Protein AF-A0A3M1Z9T8-F1 (afdb_monomer_lite)

Sequence (181 aa):
MLRQITRLTVLLLVTAAVAIGGVTAQSNLLNDPGFEGDYTGRGRPDFNIPSAWGGWYTETPRTESWMNVPPLAFPHTAGFKREGGKSLHIARGSGTFTASVFQIVPNIQPGTVLRASVWVYIENNPSSGSQVRLGLGNNVGGDPFAPGIVWSNWATNANAWNNLTVDLTADGGEVTFFVYA

pLDDT: mean 88.92, std 16.82, range [37.78, 98.88]

Structure (mmCIF, N/CA/C/O backbone):
data_AF-A0A3M1Z9T8-F1
#
_entry.id   AF-A0A3M1Z9T8-F1
#
loop_
_atom_site.group_PDB
_atom_site.id
_atom_site.type_symbol
_atom_site.label_atom_id
_atom_site.label_alt_id
_atom_site.label_comp_id
_atom_site.label_asym_id
_atom_site.label_entity_id
_atom_site.label_seq_id
_atom_site.pdbx_PDB_ins_code
_atom_site.Cartn_x
_atom_site.Cartn_y
_atom_site.Cartn_z
_atom_site.occupancy
_atom_site.B_iso_or_equiv
_atom_site.auth_seq_id
_atom_site.auth_comp_id
_atom_site.auth_asym_id
_atom_site.auth_atom_id
_atom_site.pdbx_PDB_model_num
ATOM 1 N N . MET A 1 1 ? -17.005 -15.895 82.394 1.00 37.78 1 MET A N 1
ATOM 2 C CA . MET A 1 1 ? -18.315 -15.678 81.734 1.00 37.78 1 MET A CA 1
ATOM 3 C C . MET A 1 1 ? -18.230 -14.336 81.000 1.00 37.78 1 MET A C 1
ATOM 5 O O . MET A 1 1 ? -17.906 -13.370 81.666 1.00 37.78 1 MET A O 1
ATOM 9 N N . LEU A 1 2 ? -18.096 -14.302 79.660 1.00 39.97 2 LEU A N 1
ATOM 10 C CA . LEU A 1 2 ? -19.182 -14.180 78.646 1.00 39.97 2 LEU A CA 1
ATOM 11 C C . LEU A 1 2 ? -19.899 -12.800 78.750 1.00 39.97 2 LEU A C 1
ATOM 13 O O . LEU A 1 2 ? -20.332 -12.490 79.846 1.00 39.97 2 LEU A O 1
ATOM 17 N N . ARG A 1 3 ? -20.148 -11.942 77.739 1.00 44.53 3 ARG A N 1
ATOM 18 C CA . ARG A 1 3 ? -20.054 -11.933 76.256 1.00 44.53 3 ARG A CA 1
ATOM 19 C C . ARG A 1 3 ? -20.475 -10.515 75.746 1.00 44.53 3 ARG A C 1
ATOM 21 O O . ARG A 1 3 ? -21.320 -9.927 76.400 1.00 44.53 3 ARG A O 1
ATOM 28 N N . GLN A 1 4 ? -19.938 -10.071 74.588 1.00 46.88 4 GLN A N 1
ATOM 29 C CA . GLN A 1 4 ? -20.513 -9.280 73.447 1.00 46.88 4 GLN A CA 1
ATOM 30 C C . GLN A 1 4 ? -21.498 -8.089 73.705 1.00 46.88 4 GLN A C 1
ATOM 32 O O . GLN A 1 4 ? -22.360 -8.171 74.560 1.00 46.88 4 GLN A O 1
ATOM 37 N N . ILE A 1 5 ? -21.512 -6.958 72.971 1.00 51.19 5 ILE A N 1
ATOM 38 C CA . ILE A 1 5 ? -22.036 -6.715 71.594 1.00 51.19 5 ILE A CA 1
ATOM 39 C C . ILE A 1 5 ? -21.844 -5.182 71.323 1.00 51.19 5 ILE A C 1
ATOM 41 O O . ILE A 1 5 ? -22.267 -4.402 72.160 1.00 51.19 5 ILE A O 1
ATOM 45 N N . THR A 1 6 ? -21.082 -4.667 70.341 1.00 49.56 6 THR A N 1
ATOM 46 C CA . THR A 1 6 ? -21.320 -4.443 68.883 1.00 49.56 6 THR A CA 1
ATOM 47 C C . THR A 1 6 ? -21.718 -2.989 68.484 1.00 49.56 6 THR A C 1
ATOM 49 O O . THR A 1 6 ? -22.651 -2.431 69.040 1.00 49.56 6 THR A O 1
ATOM 52 N N . ARG A 1 7 ? -21.096 -2.497 67.388 1.00 48.19 7 ARG A N 1
ATOM 53 C CA . ARG A 1 7 ? -21.533 -1.478 66.383 1.00 48.19 7 ARG A CA 1
ATOM 54 C C . ARG A 1 7 ? -21.420 0.021 66.719 1.00 48.19 7 ARG A C 1
ATOM 56 O O . ARG A 1 7 ? -22.246 0.551 67.440 1.00 48.19 7 ARG A O 1
ATOM 63 N N . LEU A 1 8 ? -20.546 0.729 65.991 1.00 46.44 8 LEU A N 1
ATOM 64 C CA . LEU A 1 8 ? -20.980 1.666 64.937 1.00 46.44 8 LEU A CA 1
ATOM 65 C C . LEU A 1 8 ? -19.785 2.030 64.029 1.00 46.44 8 LEU A C 1
ATOM 67 O O . LEU A 1 8 ? -18.958 2.877 64.342 1.00 46.44 8 LEU A O 1
ATOM 71 N N . THR A 1 9 ? -19.701 1.336 62.896 1.00 50.91 9 THR A N 1
ATOM 72 C CA . THR A 1 9 ? -18.756 1.571 61.798 1.00 50.91 9 THR A CA 1
ATOM 73 C C . THR A 1 9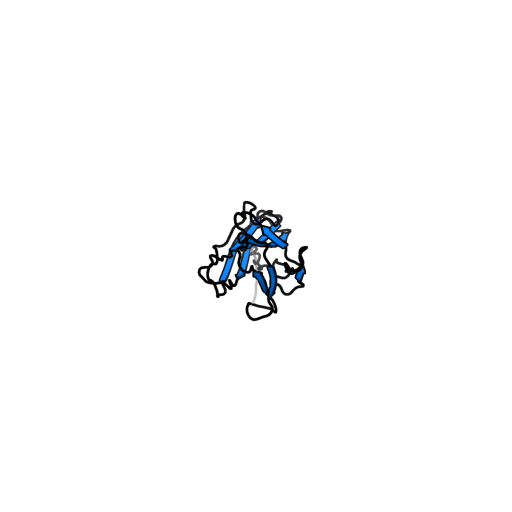 ? -19.585 1.906 60.566 1.00 50.91 9 THR A C 1
ATOM 75 O O . THR A 1 9 ? -20.001 0.996 59.864 1.00 50.91 9 THR A O 1
ATOM 78 N N . VAL A 1 10 ? -19.902 3.181 60.343 1.00 47.31 10 VAL A N 1
ATOM 79 C CA . VAL A 1 10 ? -20.540 3.730 59.126 1.00 47.31 10 VAL A CA 1
ATOM 80 C C . VAL A 1 10 ? -20.216 5.235 59.217 1.00 47.31 10 VAL A C 1
ATOM 82 O O . VAL A 1 10 ? -20.514 5.823 60.245 1.00 47.31 10 VAL A O 1
ATOM 85 N N . LEU A 1 11 ? -19.529 5.955 58.328 1.00 44.06 11 LEU A N 1
ATOM 86 C CA . LEU A 1 11 ? -19.676 6.066 56.883 1.00 44.06 11 LEU A CA 1
ATOM 87 C C . LEU A 1 11 ? -18.673 7.151 56.410 1.00 44.06 11 LEU A C 1
ATOM 89 O O . LEU A 1 11 ? -18.958 8.320 56.629 1.00 44.06 11 LEU A O 1
ATOM 93 N N . LEU A 1 12 ? -17.521 6.820 55.809 1.00 42.50 12 LEU A N 1
ATOM 94 C CA . LEU A 1 12 ? -16.854 7.694 54.812 1.00 42.50 12 LEU A CA 1
ATOM 95 C C . LEU A 1 12 ? -15.667 7.009 54.108 1.00 42.50 12 LEU A C 1
ATOM 97 O O . LEU A 1 12 ? -14.612 7.595 53.899 1.00 42.50 12 LEU A O 1
ATOM 101 N N . LEU A 1 13 ? -15.833 5.750 53.710 1.00 42.66 13 LEU A N 1
ATOM 102 C CA . LEU A 1 13 ? -15.011 5.176 52.647 1.00 42.66 13 LEU A CA 1
ATOM 103 C C . LEU A 1 13 ? -15.781 5.388 51.347 1.00 42.66 13 LEU A C 1
ATOM 105 O O . LEU A 1 13 ? -16.493 4.511 50.866 1.00 42.66 13 LEU A O 1
ATOM 109 N N . VAL A 1 14 ? -15.679 6.604 50.808 1.00 50.41 14 VAL A N 1
ATOM 110 C CA . VAL A 1 14 ? -15.942 6.850 49.388 1.00 50.41 14 VAL A CA 1
ATOM 111 C C . VAL A 1 14 ? -14.803 6.162 48.645 1.00 50.41 14 VAL A C 1
ATOM 113 O O . VAL A 1 14 ? -13.781 6.755 48.314 1.00 50.41 14 VAL A O 1
ATOM 116 N N . THR A 1 15 ? -14.945 4.853 48.470 1.00 54.56 15 THR A N 1
ATOM 117 C CA . THR A 1 15 ? -14.173 4.066 47.519 1.00 54.56 15 THR A CA 1
ATOM 118 C C . THR A 1 15 ? -14.495 4.631 46.143 1.00 54.56 15 THR A C 1
ATOM 120 O O . THR A 1 15 ? -15.502 4.280 45.531 1.00 54.56 15 THR A O 1
ATOM 123 N N . ALA A 1 16 ? -13.653 5.549 45.673 1.00 51.56 16 ALA A N 1
ATOM 124 C CA . ALA A 1 16 ? -13.527 5.858 44.264 1.00 51.56 16 ALA A CA 1
ATOM 125 C C . ALA A 1 16 ? -13.025 4.582 43.579 1.00 51.56 16 ALA A C 1
ATOM 127 O O . ALA A 1 16 ? -11.826 4.363 43.421 1.00 51.56 16 ALA A O 1
ATOM 128 N N . ALA A 1 17 ? -13.959 3.696 43.241 1.00 52.56 17 ALA A N 1
ATOM 129 C CA . ALA A 1 17 ? -13.729 2.631 42.289 1.00 52.56 17 ALA A CA 1
ATOM 130 C C . ALA A 1 17 ? -13.517 3.304 40.931 1.00 52.56 17 ALA A C 1
ATOM 132 O O . ALA A 1 17 ? -14.442 3.468 40.139 1.00 52.56 17 ALA A O 1
ATOM 133 N N . VAL A 1 18 ? -12.286 3.758 40.692 1.00 53.06 18 VAL A N 1
ATOM 134 C CA . VAL A 1 18 ? -11.795 3.997 39.343 1.00 53.06 18 VAL A CA 1
ATOM 135 C C . VAL A 1 18 ? -11.902 2.644 38.661 1.00 53.06 18 VAL A C 1
ATOM 137 O O . VAL A 1 18 ? -11.134 1.727 38.947 1.00 53.06 18 VAL A O 1
ATOM 140 N N . ALA A 1 19 ? -12.926 2.490 37.827 1.00 52.88 19 ALA A N 1
ATOM 141 C CA . ALA A 1 19 ? -13.009 1.392 36.893 1.00 52.88 19 ALA A CA 1
ATOM 142 C C . ALA A 1 19 ? -11.807 1.538 35.957 1.00 52.88 19 ALA A C 1
ATOM 144 O O . ALA A 1 19 ? -11.844 2.287 34.984 1.00 52.88 19 ALA A O 1
ATOM 145 N N . ILE A 1 20 ? -10.709 0.863 36.294 1.00 52.97 20 ILE A N 1
ATOM 146 C CA . ILE A 1 20 ? -9.618 0.615 35.365 1.00 52.97 20 ILE A CA 1
ATOM 147 C C . ILE A 1 20 ? -10.208 -0.373 34.362 1.00 52.97 20 ILE A C 1
ATOM 149 O O . ILE A 1 20 ? -10.122 -1.586 34.539 1.00 52.97 20 ILE A O 1
ATOM 153 N N . GLY A 1 21 ? -10.926 0.150 33.366 1.00 48.19 21 GLY A N 1
ATOM 154 C CA . GLY A 1 21 ? -11.327 -0.630 32.210 1.00 48.19 21 GLY A CA 1
ATOM 155 C C . GLY A 1 21 ? -10.052 -1.218 31.629 1.00 48.19 21 GLY A C 1
ATOM 156 O O . GLY A 1 21 ? -9.167 -0.472 31.210 1.00 48.19 21 GLY A O 1
ATOM 157 N N . GLY A 1 22 ? -9.910 -2.541 31.699 1.00 45.19 22 GLY A N 1
ATOM 158 C CA . GLY A 1 22 ? -8.778 -3.220 31.094 1.00 45.19 22 GLY A CA 1
ATOM 159 C C . GLY A 1 22 ? -8.722 -2.827 29.625 1.00 45.19 22 GLY A C 1
ATOM 160 O O . GLY A 1 22 ? -9.685 -3.042 28.893 1.00 45.19 22 GLY A O 1
ATOM 161 N N . VAL A 1 23 ? -7.615 -2.218 29.202 1.00 49.84 23 VAL A N 1
ATOM 162 C CA . VAL A 1 23 ? -7.343 -1.988 27.785 1.00 49.84 23 VAL A CA 1
ATOM 163 C C . VAL A 1 23 ? -7.061 -3.359 27.183 1.00 49.84 23 VAL A C 1
ATOM 165 O O . VAL A 1 23 ? -5.932 -3.844 27.200 1.00 49.84 23 VAL A O 1
ATOM 168 N N . THR A 1 24 ? -8.098 -4.044 26.711 1.00 51.91 24 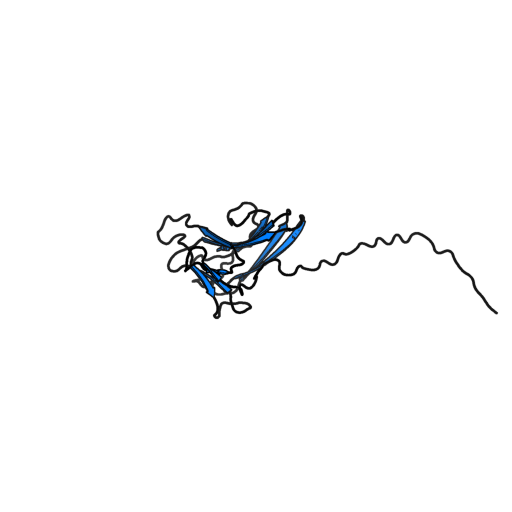THR A N 1
ATOM 169 C CA . THR A 1 24 ? -7.915 -5.195 25.832 1.00 51.91 24 THR A CA 1
ATOM 170 C C . THR A 1 24 ? -7.423 -4.663 24.497 1.00 51.91 24 THR A C 1
ATOM 172 O O . THR A 1 24 ? -8.162 -3.965 23.803 1.00 51.91 24 THR A O 1
ATOM 175 N N . ALA A 1 25 ? -6.173 -4.973 24.148 1.00 53.19 25 ALA A N 1
ATOM 176 C CA . ALA A 1 25 ? -5.688 -4.796 22.787 1.00 53.19 25 ALA A CA 1
ATOM 177 C C . ALA A 1 25 ? -6.669 -5.491 21.829 1.00 53.19 25 ALA A C 1
ATOM 179 O O . ALA A 1 25 ? -7.039 -6.646 22.049 1.00 53.19 25 ALA A O 1
ATOM 180 N N . GLN A 1 26 ? -7.140 -4.773 20.812 1.00 60.25 26 GLN A N 1
ATOM 181 C CA . GLN A 1 26 ? -8.017 -5.341 19.793 1.00 60.25 26 GLN A CA 1
ATOM 182 C C . GLN A 1 26 ? -7.350 -6.535 19.096 1.00 60.25 26 GLN A C 1
ATOM 184 O O . GLN A 1 26 ? -6.134 -6.549 18.884 1.00 60.25 26 GLN A O 1
ATOM 189 N N . SER A 1 27 ? -8.169 -7.512 18.686 1.00 77.88 27 SER A N 1
ATOM 190 C CA . SER A 1 27 ? -7.798 -8.399 17.582 1.00 77.88 27 SER A CA 1
ATOM 191 C C . SER A 1 27 ? -7.524 -7.539 16.352 1.00 77.88 27 SER A C 1
ATOM 193 O O . SER A 1 27 ? -8.199 -6.530 16.163 1.00 77.88 27 SER A O 1
ATOM 195 N N . ASN A 1 28 ? -6.550 -7.929 15.530 1.00 90.12 28 ASN A N 1
ATOM 196 C CA . ASN A 1 28 ? -6.209 -7.224 14.296 1.00 90.12 28 ASN A CA 1
ATOM 197 C C . ASN A 1 28 ? -7.474 -6.758 13.544 1.00 90.12 28 ASN A C 1
ATOM 199 O O . ASN A 1 28 ? -8.372 -7.560 13.293 1.00 90.12 28 ASN A O 1
ATOM 203 N N . LEU A 1 29 ? -7.550 -5.457 13.256 1.00 95.69 29 LEU A N 1
ATOM 204 C CA . LEU A 1 29 ? -8.708 -4.824 12.622 1.00 95.69 29 LEU A CA 1
ATOM 205 C C . LEU A 1 29 ? -8.790 -5.079 11.114 1.00 95.69 29 LEU A C 1
ATOM 207 O O . LEU A 1 29 ? -9.823 -4.82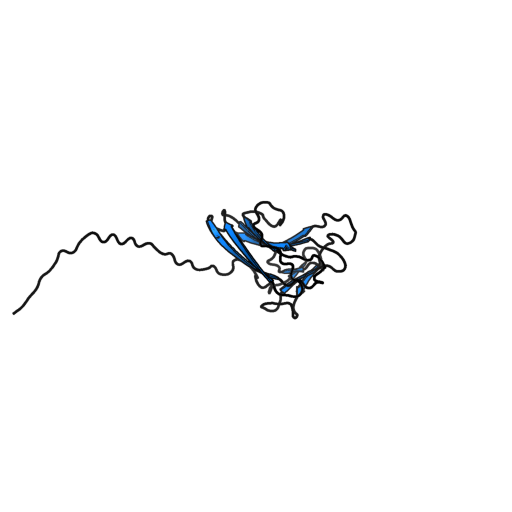7 10.497 1.00 95.69 29 LEU A O 1
ATOM 211 N N . LEU A 1 30 ? -7.686 -5.522 10.517 1.00 97.06 30 LEU A N 1
ATOM 212 C CA . LEU A 1 30 ? -7.582 -5.777 9.092 1.00 97.06 30 LEU A CA 1
ATOM 213 C C . LEU A 1 30 ? -8.227 -7.120 8.745 1.00 97.06 30 LEU A C 1
ATOM 215 O O . LEU A 1 30 ? -8.046 -8.116 9.447 1.00 97.06 30 LEU A O 1
ATOM 219 N N . ASN A 1 31 ? -8.909 -7.168 7.606 1.00 97.06 31 ASN A N 1
ATOM 220 C CA . ASN A 1 31 ? -9.343 -8.417 7.000 1.00 97.06 31 ASN A CA 1
ATOM 221 C C . ASN A 1 31 ? -8.188 -9.010 6.190 1.00 97.06 31 ASN A C 1
ATOM 223 O O . ASN A 1 31 ? -7.542 -8.304 5.421 1.00 97.06 31 ASN A O 1
ATOM 227 N N . ASP A 1 32 ? -7.925 -10.306 6.347 1.00 96.38 32 ASP A N 1
ATOM 228 C CA . ASP A 1 32 ? -6.793 -10.979 5.692 1.00 96.38 32 ASP A CA 1
ATOM 229 C C . ASP A 1 32 ? -5.434 -10.253 5.892 1.00 96.38 32 ASP A C 1
ATOM 231 O O . ASP A 1 32 ? -4.789 -9.846 4.920 1.00 96.38 32 ASP A O 1
ATOM 235 N N . PRO A 1 33 ? -4.990 -10.037 7.150 1.00 95.44 33 PRO A N 1
ATOM 236 C CA . PRO A 1 33 ? -3.770 -9.278 7.441 1.00 95.44 33 PRO A CA 1
ATOM 237 C C . PRO A 1 33 ? -2.482 -9.961 6.964 1.00 95.44 33 PRO A C 1
ATOM 239 O O . PRO A 1 33 ? -1.480 -9.281 6.769 1.00 95.44 33 PRO A O 1
ATOM 242 N N . GLY A 1 34 ? -2.513 -11.287 6.797 1.00 94.56 34 GLY A N 1
ATOM 243 C CA . GLY A 1 34 ? -1.385 -12.097 6.332 1.00 94.56 34 GLY A CA 1
ATOM 244 C C . GLY A 1 34 ? -1.376 -12.351 4.823 1.00 94.56 34 GLY A C 1
ATOM 245 O O . GLY A 1 34 ? -0.480 -13.031 4.341 1.00 94.56 34 GLY A O 1
ATOM 246 N N . PHE A 1 35 ? -2.347 -11.813 4.072 1.00 96.88 35 PHE A N 1
ATOM 247 C CA . PHE A 1 35 ? -2.488 -12.024 2.624 1.00 96.88 35 PHE A CA 1
ATOM 248 C C . PHE A 1 35 ? -2.717 -13.493 2.215 1.00 96.88 35 PHE A C 1
ATOM 250 O O . PHE A 1 35 ? -2.300 -13.939 1.145 1.00 96.88 35 PHE A O 1
ATOM 257 N N . GLU A 1 36 ? -3.389 -14.265 3.062 1.00 96.75 36 GLU A N 1
ATOM 258 C CA . GLU A 1 36 ? -3.637 -15.693 2.865 1.00 96.75 36 GLU A CA 1
ATOM 259 C C . GLU A 1 36 ? -4.846 -15.970 1.966 1.00 96.75 36 GLU A C 1
ATOM 261 O O . GLU A 1 36 ? -4.968 -17.072 1.418 1.00 96.75 36 GLU A O 1
ATOM 266 N N . GLY A 1 37 ? -5.718 -14.981 1.774 1.00 95.25 37 GLY A N 1
ATOM 267 C CA . GLY A 1 37 ? -6.950 -15.097 1.006 1.00 95.25 37 GLY A CA 1
ATOM 268 C C . GLY A 1 37 ? -6.761 -15.280 -0.503 1.00 95.25 37 GLY A C 1
ATOM 269 O O . GLY A 1 37 ? -5.662 -15.489 -1.037 1.00 95.25 37 GLY A O 1
ATOM 270 N N . ASP A 1 38 ? -7.888 -15.214 -1.208 1.00 95.81 38 ASP A N 1
ATOM 271 C CA . ASP A 1 38 ? -7.929 -15.292 -2.665 1.00 95.81 38 ASP A CA 1
ATOM 272 C C . ASP A 1 38 ? -7.465 -13.986 -3.299 1.00 95.81 38 ASP A C 1
ATOM 274 O O . ASP A 1 38 ? -7.833 -12.893 -2.859 1.00 95.81 38 ASP A O 1
ATOM 278 N N . TYR A 1 39 ? -6.704 -14.101 -4.383 1.00 95.94 39 TYR A N 1
ATOM 279 C CA . TYR A 1 39 ? -6.226 -12.962 -5.154 1.00 95.94 39 TYR A CA 1
ATOM 280 C C . TYR A 1 39 ? -7.129 -12.753 -6.361 1.00 95.94 39 TYR A C 1
ATOM 282 O O . TYR A 1 39 ? -7.405 -13.689 -7.110 1.00 95.94 39 TYR A O 1
ATOM 290 N N . THR A 1 40 ? -7.570 -11.516 -6.560 1.00 94.12 40 THR A N 1
ATOM 291 C CA . THR A 1 40 ? -8.453 -11.146 -7.667 1.00 94.12 40 THR A CA 1
ATOM 292 C C . THR A 1 40 ? -7.823 -10.056 -8.519 1.00 94.12 40 THR A C 1
ATOM 294 O O . THR A 1 40 ? -7.219 -9.107 -8.011 1.00 94.12 40 THR A O 1
ATOM 297 N N . GLY A 1 41 ? -7.965 -10.196 -9.837 1.00 90.25 41 GLY A N 1
ATOM 298 C CA . GLY A 1 41 ? -7.506 -9.192 -10.790 1.00 90.25 41 GLY A CA 1
ATOM 299 C C . GLY A 1 41 ? -8.335 -7.918 -10.677 1.00 90.25 41 GLY A C 1
ATOM 300 O O . GLY A 1 41 ? -9.565 -7.964 -10.606 1.00 90.25 41 GLY A O 1
ATOM 301 N N . ARG A 1 42 ? -7.680 -6.756 -10.679 1.00 86.62 42 ARG A N 1
ATOM 302 C CA . ARG A 1 42 ? -8.356 -5.448 -10.601 1.00 86.62 42 ARG A CA 1
ATOM 303 C C . ARG A 1 42 ? -8.520 -4.836 -11.991 1.00 86.62 42 ARG A C 1
ATOM 305 O O . ARG A 1 42 ? -7.925 -3.816 -12.314 1.00 86.62 42 ARG A O 1
ATOM 312 N N . GLY A 1 43 ? -9.267 -5.533 -12.848 1.00 84.38 43 GLY A N 1
ATOM 313 C CA . GLY A 1 43 ? -9.442 -5.167 -14.263 1.00 84.38 43 GLY A CA 1
ATOM 314 C C . GLY A 1 43 ? -8.237 -5.493 -15.153 1.00 84.38 43 GLY A C 1
ATOM 315 O O . GLY A 1 43 ? -8.269 -5.234 -16.353 1.00 84.38 43 GLY A O 1
ATOM 316 N N . ARG A 1 44 ? -7.188 -6.094 -14.578 1.00 89.00 44 ARG A N 1
ATOM 317 C CA . ARG A 1 44 ? -5.969 -6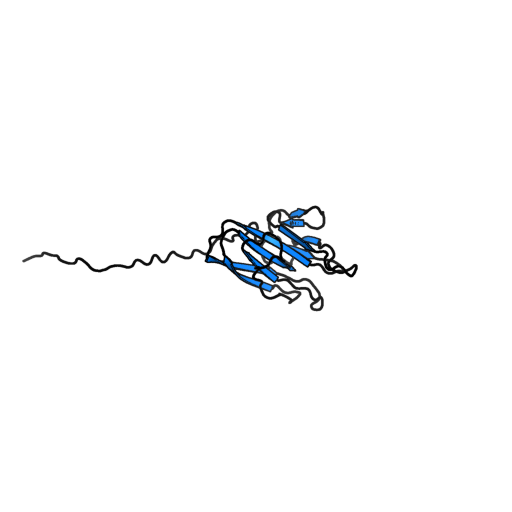.528 -15.261 1.00 89.00 44 ARG A CA 1
ATOM 318 C C . ARG A 1 44 ? -5.539 -7.916 -14.773 1.00 89.00 44 ARG A C 1
ATOM 320 O O . ARG A 1 44 ? -5.600 -8.158 -13.567 1.00 89.00 44 ARG A O 1
ATOM 327 N N . PRO A 1 45 ? -5.083 -8.812 -15.670 1.00 86.94 45 PRO A N 1
ATOM 328 C CA . PRO A 1 45 ? -4.661 -10.166 -15.299 1.00 86.94 45 PRO A CA 1
ATOM 329 C C . PRO A 1 45 ? -3.307 -10.205 -14.579 1.00 86.94 45 PRO A C 1
ATOM 331 O O . PRO A 1 45 ? -2.968 -11.210 -13.965 1.00 86.94 45 PRO A O 1
ATOM 334 N N . ASP A 1 46 ? -2.528 -9.127 -14.658 1.00 92.00 46 ASP A N 1
ATOM 335 C CA . ASP A 1 46 ? -1.171 -9.001 -14.127 1.00 92.00 46 ASP A CA 1
ATOM 336 C C . ASP A 1 46 ? -1.089 -8.100 -12.879 1.00 92.00 46 ASP A C 1
ATOM 338 O O . ASP A 1 46 ? -0.005 -7.834 -12.362 1.00 92.00 46 ASP A O 1
ATOM 342 N N . PHE A 1 47 ? -2.242 -7.659 -12.367 1.00 95.38 47 PHE A N 1
ATOM 343 C CA . PHE A 1 47 ? -2.369 -6.889 -11.133 1.00 95.38 47 PHE A CA 1
ATOM 344 C C . PHE A 1 47 ? -3.420 -7.543 -10.229 1.00 95.38 47 PHE A C 1
ATOM 346 O O . PHE A 1 47 ? -4.572 -7.106 -10.132 1.00 95.38 47 PHE A O 1
ATOM 353 N N . ASN A 1 48 ? -3.007 -8.649 -9.612 1.00 96.31 48 ASN A N 1
ATOM 354 C CA . ASN A 1 48 ? -3.811 -9.424 -8.683 1.00 96.31 48 ASN A CA 1
ATOM 355 C C . ASN A 1 48 ? -3.382 -9.091 -7.256 1.00 96.31 48 ASN A C 1
ATOM 357 O O . ASN A 1 48 ? -2.225 -9.280 -6.883 1.00 96.31 48 ASN A O 1
ATOM 361 N N . ILE A 1 49 ? -4.329 -8.637 -6.448 1.00 96.50 49 ILE A N 1
ATOM 362 C CA . ILE A 1 49 ? -4.128 -8.363 -5.022 1.00 96.50 49 ILE A CA 1
ATOM 363 C C . ILE A 1 49 ? -5.142 -9.178 -4.211 1.00 96.50 49 ILE A C 1
ATOM 365 O O . ILE A 1 49 ? -6.154 -9.610 -4.778 1.00 96.50 49 ILE A O 1
ATOM 369 N N . PRO A 1 50 ? -4.907 -9.407 -2.908 1.00 96.75 50 PRO A N 1
ATOM 370 C CA . PRO A 1 50 ? -5.870 -10.088 -2.056 1.00 96.75 50 PRO A CA 1
ATOM 371 C C . PRO A 1 50 ? -7.243 -9.417 -2.120 1.00 96.75 50 PRO A C 1
ATOM 373 O O . PRO A 1 50 ? -7.361 -8.190 -2.132 1.00 96.75 50 PRO A O 1
ATOM 376 N N . SER A 1 51 ? -8.300 -10.221 -2.150 1.00 96.25 51 SER A N 1
ATOM 377 C CA . SER A 1 51 ? -9.656 -9.740 -2.432 1.00 96.25 51 SER A CA 1
ATOM 378 C C . SER A 1 51 ? -10.175 -8.757 -1.386 1.00 96.25 51 SER A C 1
ATOM 380 O O . SER A 1 51 ? -10.920 -7.846 -1.744 1.00 96.25 51 SER A O 1
ATOM 382 N N . ALA A 1 52 ? -9.726 -8.903 -0.135 1.00 96.75 52 ALA A N 1
ATOM 383 C CA . ALA A 1 52 ? -10.046 -8.016 0.983 1.00 96.75 52 ALA A CA 1
ATOM 384 C C . ALA A 1 52 ? -9.328 -6.651 0.932 1.00 96.75 52 ALA A C 1
ATOM 386 O O . ALA A 1 52 ? -9.643 -5.769 1.725 1.00 96.75 52 ALA A O 1
ATOM 387 N N . TRP A 1 53 ? -8.374 -6.467 0.015 1.00 97.81 53 TRP A N 1
ATOM 388 C CA . TRP A 1 53 ? -7.531 -5.278 -0.066 1.00 97.81 53 TRP A CA 1
ATOM 389 C C . TRP A 1 53 ? -7.856 -4.423 -1.293 1.00 97.81 53 TRP A C 1
ATOM 391 O O . TRP A 1 53 ? -8.082 -4.931 -2.397 1.00 97.81 53 TRP A O 1
ATOM 401 N N . GLY A 1 54 ? -7.834 -3.106 -1.102 1.00 97.19 54 GLY A N 1
ATOM 402 C CA . GLY A 1 54 ? -7.857 -2.117 -2.172 1.00 97.19 54 GLY A CA 1
ATOM 403 C C . GLY A 1 54 ? -6.477 -1.943 -2.803 1.00 97.19 54 GLY A C 1
ATOM 404 O O . GLY A 1 54 ? -5.452 -2.164 -2.158 1.00 97.19 54 GLY A O 1
ATOM 405 N N . GLY A 1 55 ? -6.458 -1.554 -4.077 1.00 96.00 55 GLY A N 1
ATOM 406 C CA . GLY A 1 55 ? -5.239 -1.255 -4.822 1.00 96.00 55 GLY A CA 1
ATOM 407 C C . GLY A 1 55 ? -5.333 0.116 -5.468 1.00 96.00 55 GLY A C 1
ATOM 408 O O . GLY A 1 55 ? -6.386 0.497 -5.976 1.00 96.00 55 GLY A O 1
ATOM 409 N N . TRP A 1 56 ? -4.223 0.836 -5.456 1.00 96.81 56 TRP A N 1
ATOM 410 C CA . TRP A 1 56 ? -4.070 2.144 -6.068 1.00 96.81 56 TRP A CA 1
ATOM 411 C C . TRP A 1 56 ? -2.703 2.207 -6.753 1.00 96.81 56 TRP A C 1
ATOM 413 O O . TRP A 1 56 ? -1.729 1.631 -6.270 1.00 96.81 56 TRP A O 1
ATOM 423 N N . TYR A 1 57 ? -2.613 2.898 -7.882 1.00 96.94 57 TYR A N 1
ATOM 424 C CA . TYR A 1 57 ? -1.339 3.267 -8.491 1.00 96.94 57 TYR A CA 1
ATOM 425 C C . TYR A 1 57 ? -1.515 4.537 -9.315 1.00 96.94 57 TYR A C 1
ATOM 427 O O . TYR A 1 57 ? -2.627 4.875 -9.725 1.00 96.94 57 TYR A O 1
ATOM 435 N N . THR A 1 58 ? -0.407 5.216 -9.588 1.00 96.81 58 THR A N 1
ATOM 436 C CA . THR A 1 58 ? -0.373 6.358 -10.501 1.00 96.81 58 THR A CA 1
ATOM 437 C C . THR A 1 58 ? 0.612 6.105 -11.628 1.00 96.81 58 THR A C 1
ATOM 439 O O . THR A 1 58 ? 1.670 5.509 -11.435 1.00 96.81 58 THR A O 1
ATOM 442 N N . GLU A 1 59 ? 0.264 6.606 -12.808 1.00 96.69 59 GLU A N 1
ATOM 443 C CA . GLU A 1 59 ? 1.177 6.718 -13.946 1.00 96.69 59 GLU A CA 1
ATOM 444 C C . GLU A 1 59 ? 1.672 8.157 -14.120 1.00 96.69 59 GLU A C 1
ATOM 446 O O . GLU A 1 59 ? 2.030 8.581 -15.209 1.00 96.69 59 GLU A O 1
ATOM 451 N N . THR A 1 60 ? 1.612 8.966 -13.063 1.00 95.75 60 THR A N 1
ATOM 452 C CA . THR A 1 60 ? 2.008 10.376 -13.077 1.00 95.75 60 THR A CA 1
ATOM 453 C C . THR A 1 60 ? 2.965 10.665 -11.918 1.00 95.75 60 THR A C 1
ATOM 455 O O . THR A 1 60 ? 2.658 10.291 -10.786 1.00 95.75 60 THR A O 1
ATOM 458 N N . PRO A 1 61 ? 4.090 11.364 -12.165 1.00 95.00 61 PRO A N 1
ATOM 459 C CA . PRO A 1 61 ? 4.561 11.824 -13.474 1.00 95.00 61 PRO A CA 1
ATOM 460 C C . PRO A 1 61 ? 5.059 10.659 -14.335 1.00 95.00 61 PRO A C 1
ATOM 462 O O . PRO A 1 61 ? 5.630 9.709 -13.813 1.00 95.00 61 PRO A O 1
ATOM 465 N N . ARG A 1 62 ? 4.872 10.753 -15.651 1.00 95.62 62 ARG A N 1
ATOM 466 C CA . ARG A 1 62 ? 5.437 9.822 -16.635 1.00 95.62 62 ARG A CA 1
ATOM 467 C C . ARG A 1 62 ? 6.016 10.616 -17.790 1.00 95.62 62 ARG A C 1
ATOM 469 O O . ARG A 1 62 ? 5.430 10.729 -18.860 1.00 95.62 62 ARG A O 1
ATOM 476 N N . THR A 1 63 ? 7.156 11.242 -17.516 1.00 97.12 63 THR A N 1
ATOM 477 C CA . THR A 1 63 ? 7.913 12.012 -18.514 1.00 97.12 63 THR A CA 1
ATOM 478 C C . THR A 1 63 ? 8.807 11.120 -19.368 1.00 97.12 63 THR A C 1
ATOM 480 O O . THR A 1 63 ? 9.251 11.540 -20.426 1.00 97.12 63 THR A O 1
ATOM 483 N N . GLU A 1 64 ? 9.047 9.887 -18.919 1.00 97.31 64 GLU A N 1
ATOM 484 C CA . GLU A 1 64 ? 9.868 8.890 -19.596 1.00 97.31 64 GLU A CA 1
ATOM 485 C C . GLU A 1 64 ? 9.117 7.563 -19.711 1.00 97.31 64 GLU A C 1
ATOM 487 O O . GLU A 1 64 ? 8.276 7.230 -18.874 1.00 97.31 64 GLU A O 1
ATOM 492 N N . SER A 1 65 ? 9.451 6.760 -20.724 1.00 96.25 65 SER A N 1
ATOM 493 C CA . SER A 1 65 ? 8.769 5.481 -20.987 1.00 96.25 65 SER A CA 1
ATOM 494 C C . SER A 1 65 ? 8.879 4.467 -19.840 1.00 96.25 65 SER A C 1
ATOM 496 O O . SER A 1 65 ? 7.985 3.632 -19.689 1.00 96.25 65 SER A O 1
ATOM 498 N N . TRP A 1 66 ? 9.938 4.570 -19.030 1.00 95.38 66 TRP A N 1
ATOM 499 C CA . TRP A 1 66 ? 10.234 3.727 -17.869 1.00 95.38 66 TRP A CA 1
ATOM 500 C C . TRP A 1 66 ? 9.694 4.283 -16.542 1.00 95.38 66 TRP A C 1
ATOM 502 O O . TRP A 1 66 ? 9.742 3.577 -15.538 1.00 95.38 66 TRP A O 1
ATOM 512 N N . MET A 1 67 ? 9.199 5.525 -16.510 1.00 97.56 67 MET A N 1
ATOM 513 C CA . MET A 1 67 ? 8.793 6.212 -15.281 1.00 97.56 67 MET A CA 1
ATOM 514 C C . MET A 1 67 ? 7.322 5.947 -14.953 1.00 97.56 67 MET A C 1
ATOM 516 O O . MET A 1 67 ? 6.472 6.114 -15.823 1.00 97.56 67 MET A O 1
ATOM 520 N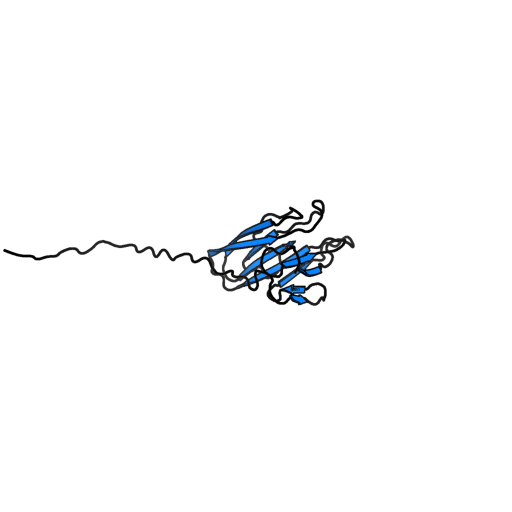 N . ASN A 1 68 ? 7.030 5.571 -13.701 1.00 96.88 68 ASN A N 1
ATOM 521 C CA . ASN A 1 68 ? 5.677 5.301 -13.192 1.00 96.88 68 ASN A CA 1
ATOM 522 C C . ASN A 1 68 ? 4.838 4.486 -14.172 1.00 96.88 68 ASN A C 1
ATOM 524 O O . ASN A 1 68 ? 3.741 4.856 -14.583 1.00 96.88 68 ASN A O 1
ATOM 528 N N . VAL A 1 69 ? 5.399 3.368 -14.601 1.00 96.81 69 VAL A N 1
ATOM 529 C CA . VAL A 1 69 ? 4.676 2.430 -15.443 1.00 96.81 69 VAL A CA 1
ATOM 530 C C . VAL A 1 69 ? 3.773 1.561 -14.561 1.00 96.81 69 VAL A C 1
ATOM 532 O O . VAL A 1 69 ? 4.099 1.332 -13.392 1.00 96.81 69 VAL A O 1
ATOM 535 N N . PRO A 1 70 ? 2.657 1.035 -15.095 1.00 95.62 70 PRO A N 1
ATOM 536 C CA . PRO A 1 70 ? 1.733 0.253 -14.290 1.00 95.62 70 PRO A CA 1
ATOM 537 C C . PRO A 1 70 ? 2.431 -0.931 -13.598 1.00 95.62 70 PRO A C 1
ATOM 539 O O . PRO A 1 70 ? 3.124 -1.706 -14.277 1.00 95.62 70 PRO A O 1
ATOM 542 N N . PRO A 1 71 ? 2.254 -1.106 -12.278 1.00 97.00 71 PRO A N 1
ATOM 543 C CA . PRO A 1 71 ? 2.887 -2.193 -11.546 1.00 97.00 71 PRO A CA 1
ATOM 544 C C . PRO A 1 71 ? 2.283 -3.549 -11.925 1.00 97.00 71 PRO A C 1
ATOM 546 O O . PRO A 1 71 ? 1.217 -3.642 -12.550 1.00 97.00 71 PRO A O 1
ATOM 549 N N . LEU A 1 72 ? 2.991 -4.597 -11.518 1.00 96.38 72 LEU A N 1
ATOM 550 C CA . LEU A 1 72 ? 2.515 -5.970 -11.445 1.00 96.38 72 LEU A CA 1
ATOM 551 C C . LEU A 1 72 ? 2.242 -6.306 -9.981 1.00 96.38 72 LEU A C 1
ATOM 553 O O . LEU A 1 72 ? 2.974 -5.840 -9.108 1.00 96.38 72 LEU A O 1
ATOM 557 N N . ALA A 1 73 ? 1.230 -7.127 -9.716 1.00 96.94 73 ALA A N 1
ATOM 558 C CA . ALA A 1 73 ? 0.961 -7.633 -8.373 1.00 96.94 73 ALA A CA 1
ATOM 559 C C . ALA A 1 73 ? 0.494 -9.089 -8.408 1.00 96.94 73 ALA A C 1
ATOM 561 O O . ALA A 1 73 ? -0.290 -9.478 -9.280 1.00 96.94 73 ALA A O 1
ATOM 562 N N . PHE A 1 74 ? 1.005 -9.898 -7.484 1.00 95.31 74 PHE A N 1
ATOM 563 C CA . PHE A 1 74 ? 0.696 -11.324 -7.396 1.00 95.31 74 PHE A CA 1
ATOM 564 C C . PHE A 1 74 ? 0.990 -11.883 -5.996 1.00 95.31 74 PHE A C 1
ATOM 566 O O . PHE A 1 74 ? 1.745 -11.275 -5.227 1.00 95.31 74 PHE A O 1
ATOM 573 N N . PRO A 1 75 ? 0.407 -13.042 -5.635 1.00 95.38 75 PRO A N 1
ATOM 574 C CA . PRO A 1 75 ? 0.801 -13.740 -4.421 1.00 95.38 75 PRO A CA 1
ATOM 575 C C . PRO A 1 75 ? 2.226 -14.270 -4.574 1.00 95.38 75 PRO A C 1
ATOM 577 O O . PRO A 1 75 ? 2.546 -14.949 -5.551 1.00 95.38 75 PRO A O 1
ATOM 580 N N . HIS A 1 76 ? 3.074 -14.017 -3.586 1.00 93.81 76 HIS A N 1
ATOM 581 C CA . HIS A 1 76 ? 4.382 -14.640 -3.490 1.00 93.81 76 HIS A CA 1
ATOM 582 C C . HIS A 1 76 ? 4.329 -15.804 -2.500 1.00 93.81 76 HIS A C 1
ATOM 584 O O . HIS A 1 76 ? 4.117 -15.624 -1.305 1.00 93.81 76 HIS A O 1
ATOM 590 N N . THR A 1 77 ? 4.529 -17.023 -3.000 1.00 92.25 77 THR A N 1
ATOM 591 C CA . THR A 1 77 ? 4.385 -18.268 -2.224 1.00 92.25 77 THR A CA 1
ATOM 592 C C . THR A 1 77 ? 5.719 -18.921 -1.855 1.00 92.25 77 THR A C 1
ATOM 594 O O . THR A 1 77 ? 5.740 -19.885 -1.087 1.00 92.25 77 THR A O 1
ATOM 597 N N . ALA A 1 78 ? 6.845 -18.411 -2.366 1.00 87.44 78 ALA A N 1
ATOM 598 C CA . ALA A 1 78 ? 8.186 -18.928 -2.083 1.00 87.44 78 ALA A CA 1
ATOM 599 C C . ALA A 1 78 ? 8.810 -18.268 -0.828 1.00 87.44 78 ALA A C 1
ATOM 601 O O . ALA A 1 78 ? 8.110 -18.032 0.153 1.00 87.44 78 ALA A O 1
ATOM 602 N N . GLY A 1 79 ? 10.126 -18.013 -0.821 1.00 82.50 79 GLY A N 1
ATOM 603 C CA . GLY A 1 79 ? 10.889 -17.632 0.381 1.00 82.50 79 GLY A CA 1
ATOM 604 C C . GLY A 1 79 ? 10.613 -16.240 0.970 1.00 82.50 79 GLY A C 1
ATOM 605 O O . GLY A 1 79 ? 10.816 -16.046 2.165 1.00 82.50 79 GLY A O 1
ATOM 606 N N . PHE A 1 80 ? 10.123 -15.277 0.185 1.00 89.12 80 PHE A N 1
ATOM 607 C CA . PHE A 1 80 ? 9.840 -13.911 0.651 1.00 89.12 80 PHE A CA 1
ATOM 608 C C . PHE A 1 80 ? 8.487 -13.791 1.364 1.00 89.12 80 PHE A C 1
ATOM 610 O O . PHE A 1 80 ? 7.630 -12.996 0.989 1.00 89.12 80 PHE A O 1
ATOM 617 N N . LYS A 1 81 ? 8.296 -14.588 2.415 1.00 91.81 81 LYS A N 1
ATOM 618 C CA . LYS A 1 81 ? 7.140 -14.540 3.319 1.00 91.81 81 LYS A CA 1
ATOM 619 C C . LYS A 1 81 ? 7.606 -14.559 4.768 1.00 91.81 81 LYS A C 1
ATOM 621 O O . LYS A 1 81 ? 8.575 -15.242 5.101 1.00 91.81 81 LYS A O 1
ATOM 626 N N . ARG A 1 82 ? 6.948 -13.772 5.618 1.00 91.44 82 ARG A N 1
ATOM 627 C CA . ARG A 1 82 ? 7.310 -13.645 7.038 1.00 91.44 82 ARG A CA 1
ATOM 628 C C . ARG A 1 82 ? 6.503 -14.587 7.924 1.00 91.44 82 ARG A C 1
ATOM 630 O O . ARG A 1 82 ? 7.038 -15.139 8.880 1.00 91.44 82 ARG A O 1
ATOM 637 N N . GLU A 1 83 ? 5.239 -14.760 7.577 1.00 90.50 83 GLU A N 1
ATOM 638 C CA . GLU A 1 83 ? 4.270 -15.633 8.220 1.00 90.50 83 GLU A CA 1
ATOM 639 C C . GLU A 1 83 ? 3.364 -16.239 7.143 1.00 90.50 83 GLU A C 1
ATOM 641 O O . GLU A 1 83 ? 3.401 -15.796 5.996 1.00 90.50 83 GLU A O 1
ATOM 646 N N . GLY A 1 84 ? 2.596 -17.270 7.503 1.00 93.00 84 GLY A N 1
ATOM 647 C CA . GLY A 1 84 ? 1.627 -17.875 6.592 1.00 93.00 84 GLY A CA 1
ATOM 648 C C . GLY A 1 84 ? 2.227 -18.559 5.354 1.00 93.00 84 GLY A C 1
ATOM 649 O O . GLY A 1 84 ? 3.399 -18.957 5.313 1.00 93.00 84 GLY A O 1
ATOM 650 N N . GLY A 1 85 ? 1.375 -18.779 4.355 1.00 95.50 85 GLY A N 1
ATOM 651 C CA . GLY A 1 85 ? 1.708 -19.390 3.075 1.00 95.50 85 GLY A CA 1
ATOM 652 C C . GLY A 1 85 ? 2.065 -18.381 1.984 1.00 95.50 85 GLY A C 1
ATOM 653 O O . GLY A 1 85 ? 2.737 -18.775 1.021 1.00 95.50 85 GLY A O 1
ATOM 654 N N . LYS A 1 86 ? 1.655 -17.114 2.124 1.00 96.06 86 LYS A N 1
ATOM 655 C CA . LYS A 1 86 ? 1.752 -16.071 1.096 1.00 96.06 86 LYS A CA 1
ATOM 656 C C . LYS A 1 86 ? 2.319 -14.758 1.647 1.00 96.06 86 LYS A C 1
ATOM 658 O O . LYS A 1 86 ? 2.336 -14.484 2.838 1.00 96.06 86 LYS A O 1
ATOM 663 N N . SER A 1 87 ? 2.782 -13.921 0.732 1.00 96.56 87 SER A N 1
ATOM 664 C CA . SER A 1 87 ? 2.903 -12.477 0.914 1.00 96.56 87 SER A CA 1
ATOM 665 C C . SER A 1 87 ? 2.395 -11.779 -0.347 1.00 96.56 87 SER A C 1
ATOM 667 O O . SER A 1 87 ? 2.293 -12.388 -1.418 1.00 96.56 87 SER A O 1
ATOM 669 N N . LEU A 1 88 ? 2.053 -10.496 -0.250 1.00 97.12 88 LEU A N 1
ATOM 670 C CA . LEU A 1 88 ? 1.795 -9.689 -1.435 1.00 97.12 88 LEU A CA 1
ATOM 671 C C . LEU A 1 88 ? 3.117 -9.207 -2.037 1.00 97.12 88 LEU A C 1
ATOM 673 O O . LEU A 1 88 ? 3.906 -8.545 -1.367 1.00 97.12 88 LEU A O 1
ATOM 677 N N . HIS A 1 89 ? 3.308 -9.474 -3.326 1.00 95.88 89 HIS A N 1
ATOM 678 C CA . HIS A 1 89 ? 4.401 -8.918 -4.109 1.00 95.88 89 HIS A CA 1
ATOM 679 C C . HIS A 1 89 ? 3.860 -7.886 -5.094 1.00 95.88 89 HIS A C 1
ATOM 681 O O . HIS A 1 89 ? 2.915 -8.164 -5.832 1.00 95.88 89 HIS A O 1
ATOM 687 N N . ILE A 1 90 ? 4.475 -6.703 -5.096 1.00 96.75 90 ILE A N 1
ATOM 688 C CA . ILE A 1 90 ? 4.262 -5.643 -6.081 1.00 96.75 90 ILE A CA 1
ATOM 689 C C . ILE A 1 90 ? 5.616 -5.323 -6.703 1.00 96.75 90 ILE A C 1
ATOM 691 O O . ILE A 1 90 ? 6.584 -5.097 -5.979 1.00 96.75 90 ILE A O 1
ATOM 695 N N . ALA A 1 91 ? 5.690 -5.310 -8.029 1.00 95.19 91 ALA A N 1
ATOM 696 C CA . ALA A 1 91 ? 6.950 -5.103 -8.725 1.00 95.19 91 ALA A CA 1
ATOM 697 C C . ALA A 1 91 ? 6.778 -4.461 -10.091 1.00 95.19 91 ALA A C 1
ATOM 699 O O . ALA A 1 91 ? 5.691 -4.408 -10.673 1.00 95.19 91 ALA A O 1
ATOM 700 N N . ARG A 1 92 ? 7.918 -4.048 -10.644 1.00 94.38 92 ARG A N 1
ATOM 701 C CA . ARG A 1 92 ? 8.028 -3.686 -12.045 1.00 94.38 92 ARG A CA 1
ATOM 702 C C . ARG A 1 92 ? 9.398 -4.037 -12.611 1.00 94.38 92 ARG A C 1
ATOM 704 O O . ARG A 1 92 ? 10.424 -3.661 -12.058 1.00 94.38 92 ARG A O 1
ATOM 711 N N . GLY A 1 93 ? 9.402 -4.713 -13.760 1.00 90.12 93 GLY A N 1
ATOM 712 C CA . GLY A 1 93 ? 10.613 -4.928 -14.549 1.00 90.12 93 GLY A CA 1
ATOM 713 C C . GLY A 1 93 ? 10.986 -3.685 -15.361 1.00 90.12 93 GLY A C 1
ATOM 714 O O . GLY A 1 93 ? 10.121 -3.091 -16.010 1.00 90.12 93 GLY A O 1
ATOM 715 N N . SER A 1 94 ? 12.273 -3.322 -15.336 1.00 88.81 94 SER A N 1
ATOM 716 C CA . SER A 1 94 ? 12.890 -2.285 -16.185 1.00 88.81 94 SER A CA 1
ATOM 717 C C . SER A 1 94 ? 12.207 -0.906 -16.155 1.00 88.81 94 SER A C 1
ATOM 719 O O . SER A 1 94 ? 12.282 -0.158 -17.127 1.00 88.81 94 SER A O 1
ATOM 721 N N . GLY A 1 95 ? 11.545 -0.559 -15.052 1.00 95.19 95 GLY A N 1
ATOM 722 C CA . GLY A 1 95 ? 10.896 0.735 -14.861 1.00 95.19 95 GLY A CA 1
ATOM 723 C C . GLY A 1 95 ? 10.548 0.986 -13.399 1.00 95.19 95 GLY A C 1
ATOM 724 O O . GLY A 1 95 ? 10.637 0.079 -12.573 1.00 95.19 95 GLY A O 1
ATOM 725 N N . THR A 1 96 ? 10.154 2.216 -13.087 1.00 96.88 96 THR A N 1
ATOM 726 C CA . THR A 1 96 ? 9.662 2.598 -11.761 1.00 96.88 96 THR A CA 1
ATOM 727 C C . THR A 1 96 ? 8.146 2.490 -11.701 1.00 96.88 96 THR A C 1
ATOM 729 O O . THR A 1 96 ? 7.459 2.533 -12.722 1.00 96.88 96 THR A O 1
ATOM 732 N N . PHE A 1 97 ? 7.615 2.364 -10.494 1.00 97.50 97 PHE A N 1
ATOM 733 C CA . PHE A 1 97 ? 6.188 2.444 -10.226 1.00 97.50 97 PHE A CA 1
ATOM 734 C C . PHE A 1 97 ? 5.964 3.291 -8.977 1.00 97.50 97 PHE A C 1
ATOM 736 O O . PHE A 1 97 ? 6.893 3.522 -8.208 1.00 97.50 97 PHE A O 1
ATOM 743 N N . THR A 1 98 ? 4.729 3.746 -8.805 1.00 98.25 98 THR A N 1
ATOM 744 C CA . THR A 1 98 ? 4.238 4.330 -7.560 1.00 98.25 98 THR A CA 1
ATOM 745 C C . THR A 1 98 ? 2.868 3.722 -7.297 1.00 98.25 98 THR A C 1
ATOM 747 O O . THR A 1 98 ? 1.953 3.862 -8.116 1.00 98.25 98 THR A O 1
ATOM 750 N N . ALA A 1 99 ? 2.735 2.987 -6.200 1.00 97.81 99 ALA A N 1
ATOM 751 C CA . ALA A 1 99 ? 1.566 2.179 -5.899 1.00 97.81 99 ALA A CA 1
ATOM 752 C C . ALA A 1 99 ? 1.264 2.125 -4.402 1.00 97.81 99 ALA A C 1
ATOM 754 O O . ALA A 1 99 ? 2.098 2.393 -3.539 1.00 97.81 99 ALA A O 1
ATOM 755 N N . SER A 1 100 ? 0.037 1.730 -4.090 1.00 98.06 100 SER A N 1
ATOM 756 C CA . SER A 1 100 ? -0.369 1.423 -2.733 1.00 98.06 100 SER A CA 1
ATOM 757 C C . SER A 1 100 ? -1.357 0.272 -2.699 1.00 98.06 100 SER A C 1
ATOM 759 O O . SER A 1 100 ? -2.171 0.095 -3.609 1.00 98.06 100 SER A O 1
ATOM 761 N N . VAL A 1 101 ? -1.308 -0.487 -1.613 1.00 98.19 101 VAL A N 1
ATOM 762 C CA . VAL A 1 101 ? -2.438 -1.304 -1.179 1.00 98.19 101 VAL A CA 1
ATOM 763 C C . VAL A 1 101 ? -2.960 -0.793 0.141 1.00 98.19 101 VAL A C 1
ATOM 765 O O . VAL A 1 101 ? -2.198 -0.311 0.982 1.00 98.19 101 VAL A O 1
ATOM 768 N N . PHE A 1 102 ? -4.270 -0.898 0.311 1.00 98.62 102 PHE A N 1
ATOM 769 C CA . PHE A 1 102 ? -4.932 -0.305 1.454 1.00 98.62 102 PHE A CA 1
ATOM 770 C C . PHE A 1 102 ? -6.119 -1.124 1.945 1.00 98.62 102 PHE A C 1
ATOM 772 O O . PHE A 1 102 ? -6.718 -1.906 1.205 1.00 98.62 102 PHE A O 1
ATOM 779 N N . GLN A 1 103 ? -6.474 -0.905 3.206 1.00 98.56 103 GLN A N 1
ATOM 780 C CA . GLN A 1 103 ? -7.731 -1.349 3.793 1.00 98.56 103 GLN A CA 1
ATOM 781 C C . GLN A 1 103 ? -8.360 -0.213 4.581 1.00 98.56 103 GLN A C 1
ATOM 783 O O . GLN A 1 103 ? -7.694 0.442 5.381 1.00 98.56 103 GLN A O 1
ATOM 788 N N . ILE A 1 104 ? -9.652 -0.010 4.350 1.00 98.38 104 ILE A N 1
ATOM 789 C CA . ILE A 1 104 ? -10.469 0.951 5.080 1.00 98.38 104 ILE A CA 1
ATOM 790 C C . ILE A 1 104 ? -11.125 0.200 6.234 1.00 98.38 104 ILE A C 1
ATOM 792 O O . ILE A 1 104 ? -11.871 -0.756 6.014 1.00 98.38 104 ILE A O 1
ATOM 796 N N . VAL A 1 105 ? -10.835 0.623 7.460 1.00 97.81 105 VAL A N 1
ATOM 797 C CA . VAL A 1 105 ? -11.425 0.067 8.676 1.00 97.81 105 VAL A CA 1
ATOM 798 C C . VAL A 1 105 ? -12.524 1.016 9.160 1.00 97.81 105 VAL A C 1
ATOM 800 O O . VAL A 1 105 ? -12.215 2.134 9.579 1.00 97.81 105 VAL A O 1
ATOM 803 N N . PRO A 1 106 ? -13.802 0.608 9.113 1.00 97.44 106 PRO A N 1
ATOM 804 C CA . PRO A 1 106 ? -14.912 1.473 9.490 1.00 97.44 106 PRO A CA 1
ATOM 805 C C . PRO A 1 106 ? -15.176 1.460 11.004 1.00 97.44 106 PRO A C 1
ATOM 807 O O . PRO A 1 106 ? -14.697 0.597 11.739 1.00 97.44 106 PRO A O 1
ATOM 810 N N . ASN A 1 107 ? -16.051 2.366 11.444 1.00 96.25 107 ASN A N 1
ATOM 811 C CA . ASN A 1 107 ? -16.632 2.422 12.793 1.00 96.25 107 ASN A CA 1
ATOM 812 C C . ASN A 1 107 ? -15.618 2.621 13.933 1.00 96.25 107 ASN A C 1
ATOM 814 O O . ASN A 1 107 ? -15.841 2.174 15.063 1.00 96.25 107 ASN A O 1
ATOM 818 N N . ILE A 1 108 ? -14.520 3.323 13.660 1.00 96.31 108 ILE A N 1
ATOM 819 C CA . ILE A 1 108 ? -13.543 3.698 14.678 1.00 96.31 108 ILE A CA 1
ATOM 820 C C . ILE A 1 108 ? -14.118 4.825 15.540 1.00 96.31 108 ILE A C 1
ATOM 822 O O . ILE A 1 108 ? -14.705 5.780 15.029 1.00 96.31 108 ILE A O 1
ATOM 826 N N . GLN A 1 109 ? -13.963 4.713 16.860 1.00 95.94 109 GLN A N 1
ATOM 827 C CA . GLN A 1 109 ? -14.422 5.739 17.795 1.00 95.94 109 GLN A CA 1
ATOM 828 C C . GLN A 1 109 ? -13.424 6.907 17.858 1.00 95.94 109 GLN A C 1
ATOM 830 O O . GLN A 1 109 ? -12.212 6.656 17.872 1.00 95.94 109 GLN A O 1
ATOM 835 N N . PRO A 1 110 ? -13.891 8.166 17.953 1.00 97.12 110 PRO A N 1
ATOM 836 C CA . PRO A 1 110 ? -13.015 9.311 18.184 1.00 97.12 110 PRO A CA 1
ATOM 837 C C . PRO A 1 110 ? -12.133 9.122 19.423 1.00 97.12 110 PRO A C 1
ATOM 839 O O . PRO A 1 110 ? -12.581 8.602 20.446 1.00 97.12 110 PRO A O 1
ATOM 842 N N . GLY A 1 111 ? -10.874 9.547 19.338 1.00 97.00 111 GLY A N 1
ATOM 843 C CA . GLY A 1 111 ? -9.887 9.412 20.410 1.00 97.00 111 GLY A CA 1
ATOM 844 C C . GLY A 1 111 ? -9.267 8.017 20.539 1.00 97.00 111 GLY A C 1
ATOM 845 O O . GLY A 1 111 ? -8.391 7.828 21.384 1.00 97.00 111 GLY A O 1
ATOM 846 N N . THR A 1 112 ? -9.669 7.044 19.712 1.00 95.56 112 THR A N 1
ATOM 847 C CA . THR A 1 112 ? -9.018 5.725 19.682 1.00 95.56 112 THR A CA 1
ATOM 848 C C . THR A 1 112 ? -7.580 5.878 19.202 1.00 95.56 112 THR A C 1
ATOM 850 O O . THR A 1 112 ? -7.347 6.363 18.098 1.00 95.56 112 THR A O 1
ATOM 853 N N . VAL A 1 113 ? -6.614 5.433 20.004 1.00 95.94 113 VAL A N 1
ATOM 854 C CA . VAL A 1 113 ? -5.213 5.354 19.577 1.00 95.94 113 VAL A CA 1
ATOM 855 C C . VAL A 1 113 ? -4.999 4.030 18.857 1.00 95.94 113 VAL A C 1
ATOM 857 O O . VAL A 1 113 ? -5.115 2.960 19.455 1.00 95.94 113 VAL A O 1
ATOM 860 N N . LEU A 1 114 ? -4.689 4.108 17.569 1.00 96.19 114 LEU A N 1
ATOM 861 C CA . LEU A 1 114 ? -4.390 2.970 16.715 1.00 96.19 114 LEU A CA 1
ATOM 862 C C . LEU A 1 114 ? -2.886 2.871 16.495 1.00 96.19 114 LEU A C 1
ATOM 864 O O . LEU A 1 114 ? -2.224 3.871 16.228 1.00 96.19 114 LEU A O 1
ATOM 868 N N . ARG A 1 115 ? -2.375 1.642 16.551 1.00 96.56 115 ARG A N 1
ATOM 869 C CA . ARG A 1 115 ? -1.020 1.292 16.131 1.00 96.56 115 ARG A CA 1
ATOM 870 C C . ARG A 1 115 ? -1.104 0.316 14.974 1.00 96.56 115 ARG A C 1
ATOM 872 O O . ARG A 1 115 ? -1.716 -0.742 15.103 1.00 96.56 115 ARG A O 1
ATOM 879 N N . ALA A 1 116 ? -0.452 0.655 13.875 1.00 97.25 116 ALA A N 1
ATOM 880 C CA . ALA A 1 116 ? -0.301 -0.218 12.725 1.00 97.25 116 ALA A CA 1
ATOM 881 C C . ALA A 1 116 ? 1.141 -0.704 12.604 1.00 97.25 116 ALA A C 1
ATOM 883 O O . ALA A 1 116 ? 2.084 0.008 12.959 1.00 97.25 116 ALA A O 1
ATOM 884 N N . SER A 1 117 ? 1.307 -1.909 12.062 1.00 97.50 117 SER A N 1
ATOM 885 C CA . SER A 1 117 ? 2.615 -2.456 11.717 1.00 97.50 117 SER A CA 1
ATOM 886 C C . SER A 1 117 ? 2.560 -3.304 10.455 1.00 97.50 117 SER A C 1
ATOM 888 O O . SER A 1 117 ? 1.564 -3.986 10.223 1.00 97.50 117 SER A O 1
ATOM 890 N N . VAL A 1 118 ? 3.644 -3.311 9.682 1.00 97.88 118 VAL A N 1
ATOM 891 C CA . VAL A 1 118 ? 3.805 -4.181 8.512 1.00 97.88 118 VAL A CA 1
ATOM 892 C C . VAL A 1 118 ? 5.259 -4.599 8.341 1.00 97.88 118 VAL A C 1
ATOM 894 O O . VAL A 1 118 ? 6.177 -3.794 8.508 1.00 97.88 118 VAL A O 1
ATOM 897 N N . TRP A 1 119 ? 5.466 -5.859 7.963 1.00 97.56 119 TRP A N 1
ATOM 898 C CA . TRP A 1 119 ? 6.761 -6.344 7.502 1.00 97.56 119 TRP A CA 1
ATOM 899 C C . TRP A 1 119 ? 6.870 -6.183 5.990 1.00 97.56 119 TRP A C 1
ATOM 901 O O . TRP A 1 119 ? 6.039 -6.701 5.248 1.00 97.56 119 TRP A O 1
ATOM 911 N N . VAL A 1 120 ? 7.920 -5.505 5.533 1.00 97.56 120 VAL A N 1
ATOM 912 C CA . VAL A 1 120 ? 8.200 -5.296 4.107 1.00 97.56 120 VAL A CA 1
ATOM 913 C C . VAL A 1 120 ? 9.584 -5.826 3.754 1.00 97.56 120 VAL A C 1
ATOM 915 O O . VAL A 1 120 ? 10.525 -5.713 4.543 1.00 97.56 120 VAL A O 1
ATOM 918 N N . TYR A 1 121 ? 9.710 -6.401 2.563 1.00 96.94 121 TYR A N 1
ATOM 919 C CA . TYR A 1 121 ? 10.981 -6.828 1.986 1.00 96.94 121 TYR A CA 1
ATOM 920 C C . TYR A 1 121 ? 11.141 -6.148 0.631 1.00 96.94 121 TYR A C 1
ATOM 922 O O . TYR A 1 121 ? 10.267 -6.263 -0.223 1.00 96.94 121 TYR A O 1
ATOM 930 N N . ILE A 1 122 ? 12.244 -5.428 0.442 1.00 96.12 122 ILE A N 1
ATOM 931 C CA . ILE A 1 122 ? 12.543 -4.750 -0.821 1.00 96.12 122 ILE A CA 1
ATOM 932 C C . ILE A 1 122 ? 13.534 -5.627 -1.585 1.00 96.12 122 ILE A C 1
ATOM 934 O O . ILE A 1 122 ? 14.735 -5.584 -1.323 1.00 96.12 122 ILE A O 1
ATOM 938 N N . GLU A 1 123 ? 13.034 -6.448 -2.507 1.00 93.44 123 GLU A N 1
ATOM 939 C CA . GLU A 1 123 ? 13.865 -7.256 -3.407 1.00 93.44 123 GLU A CA 1
ATOM 940 C C . GLU A 1 123 ? 14.359 -6.380 -4.568 1.00 93.44 123 GLU A C 1
ATOM 942 O O . GLU A 1 123 ? 13.724 -6.276 -5.616 1.00 93.44 123 GLU A O 1
ATOM 947 N N . ASN A 1 124 ? 15.470 -5.671 -4.362 1.00 92.81 124 ASN A N 1
ATOM 948 C CA . ASN A 1 124 ? 16.067 -4.834 -5.401 1.00 92.81 124 ASN A CA 1
ATOM 949 C C . ASN A 1 124 ? 17.567 -4.598 -5.153 1.00 92.81 124 ASN A C 1
ATOM 951 O O . ASN A 1 124 ? 18.116 -4.929 -4.098 1.00 92.81 124 ASN A O 1
ATOM 955 N N . ASN A 1 125 ? 18.248 -3.975 -6.114 1.00 91.81 125 ASN A N 1
ATOM 956 C CA . ASN A 1 125 ? 19.576 -3.418 -5.889 1.00 91.81 125 ASN A CA 1
ATOM 957 C C . ASN A 1 125 ? 19.487 -2.288 -4.836 1.00 91.81 125 ASN A C 1
ATOM 959 O O . ASN A 1 125 ? 18.617 -1.418 -4.972 1.00 91.81 125 ASN A O 1
ATOM 963 N N . PRO A 1 126 ? 20.378 -2.245 -3.823 1.00 90.69 126 PRO A N 1
ATOM 964 C CA . PRO A 1 126 ? 20.425 -1.154 -2.846 1.00 90.69 126 PRO A CA 1
ATOM 965 C C . PRO A 1 126 ? 20.498 0.260 -3.448 1.00 90.69 126 PRO A C 1
ATOM 967 O O . PRO A 1 126 ? 20.030 1.205 -2.824 1.00 90.69 126 PRO A O 1
ATOM 970 N N . SER A 1 127 ? 21.043 0.427 -4.658 1.00 91.00 127 SER A N 1
ATOM 971 C CA . SER A 1 127 ? 21.111 1.726 -5.346 1.00 91.00 127 SER A CA 1
ATOM 972 C C . SER A 1 127 ? 19.880 2.070 -6.198 1.00 91.00 127 SER A C 1
ATOM 974 O O . SER A 1 127 ? 19.864 3.114 -6.842 1.00 91.00 127 SER A O 1
ATOM 976 N N . SER A 1 128 ? 18.844 1.224 -6.215 1.00 92.25 128 SER A N 1
ATOM 977 C CA . SER A 1 128 ? 17.652 1.410 -7.063 1.00 92.25 128 SER A CA 1
ATOM 978 C C . SER A 1 128 ? 16.782 2.615 -6.689 1.00 92.25 128 SER A C 1
ATOM 980 O O . SER A 1 128 ? 15.957 3.035 -7.494 1.00 92.25 128 SER A O 1
ATOM 982 N N . GLY A 1 129 ? 16.917 3.138 -5.466 1.00 93.38 129 GLY A N 1
ATOM 983 C CA . GLY A 1 129 ? 16.015 4.159 -4.922 1.00 93.38 129 GLY A CA 1
ATOM 984 C C . GLY A 1 129 ? 14.639 3.623 -4.507 1.00 93.38 129 GLY A C 1
ATOM 985 O O . GLY A 1 129 ? 13.760 4.415 -4.176 1.00 93.38 129 GLY A O 1
ATOM 986 N N . SER A 1 130 ? 14.447 2.298 -4.510 1.00 96.19 130 SER A N 1
ATOM 987 C CA . SER A 1 130 ? 13.208 1.669 -4.041 1.00 96.19 130 SER A CA 1
ATOM 988 C C . SER A 1 130 ? 12.985 1.950 -2.562 1.00 96.19 130 SER A C 1
ATOM 990 O O . SER A 1 130 ? 13.905 1.832 -1.750 1.00 96.19 130 SER A O 1
ATOM 992 N N . GLN A 1 131 ? 11.751 2.283 -2.210 1.00 97.44 131 GLN A N 1
ATOM 993 C CA . GLN A 1 131 ? 11.383 2.628 -0.848 1.00 97.44 131 GLN A CA 1
ATOM 994 C C . GLN A 1 131 ? 9.929 2.262 -0.579 1.00 97.44 131 GLN A C 1
ATOM 996 O O . GLN A 1 131 ? 9.114 2.249 -1.491 1.00 97.44 131 GLN A O 1
ATOM 1001 N N . VAL A 1 132 ? 9.613 1.941 0.672 1.00 98.44 132 VAL A N 1
ATOM 1002 C CA . VAL A 1 132 ? 8.252 1.595 1.107 1.00 98.44 132 VAL A CA 1
ATOM 1003 C C . VAL A 1 132 ? 7.963 2.277 2.437 1.00 98.44 132 VAL A C 1
ATOM 1005 O O . VAL A 1 132 ? 8.852 2.383 3.283 1.00 98.44 132 VAL A O 1
ATOM 1008 N N . ARG A 1 133 ? 6.734 2.736 2.659 1.00 98.69 133 ARG A N 1
ATOM 1009 C CA . ARG A 1 133 ? 6.285 3.268 3.952 1.00 98.69 133 ARG A CA 1
ATOM 1010 C C . ARG A 1 133 ? 4.878 2.798 4.303 1.00 98.69 133 ARG A C 1
ATOM 1012 O O . ARG A 1 133 ? 4.086 2.439 3.433 1.00 98.69 133 ARG A O 1
ATOM 1019 N N . LEU A 1 134 ? 4.581 2.829 5.594 1.00 98.88 134 LEU A N 1
ATOM 1020 C CA . LEU A 1 134 ? 3.277 2.526 6.170 1.00 98.88 134 LEU A CA 1
ATOM 1021 C C . LEU A 1 134 ? 2.555 3.834 6.505 1.00 98.88 134 LEU A C 1
ATOM 1023 O O . LEU A 1 134 ? 3.188 4.757 7.015 1.00 98.88 134 LEU A O 1
ATOM 1027 N N . GLY A 1 135 ? 1.249 3.908 6.260 1.00 98.75 135 GLY A N 1
ATOM 1028 C CA . GLY A 1 135 ? 0.427 5.067 6.606 1.00 98.75 135 GLY A CA 1
ATOM 1029 C C . GLY A 1 135 ? -0.884 4.706 7.292 1.00 98.75 135 GLY A C 1
ATOM 1030 O O . GLY A 1 135 ? -1.457 3.648 7.031 1.00 98.75 135 GLY A O 1
ATOM 1031 N N . LEU A 1 136 ? -1.363 5.617 8.139 1.00 98.81 136 LEU A N 1
ATOM 1032 C CA . LEU A 1 136 ? -2.725 5.635 8.674 1.00 98.81 136 LEU A CA 1
ATOM 1033 C C . LEU A 1 136 ? -3.358 7.006 8.415 1.00 98.81 136 LEU A C 1
ATOM 1035 O O . LEU A 1 136 ? -2.738 8.025 8.713 1.00 98.81 136 LEU A O 1
ATOM 1039 N N . GLY A 1 137 ? -4.583 7.049 7.894 1.00 98.38 137 GLY A N 1
ATOM 1040 C CA . GLY A 1 137 ? -5.312 8.305 7.673 1.00 98.38 137 GLY A CA 1
ATOM 1041 C C . GLY A 1 137 ? -6.765 8.240 8.135 1.00 98.38 137 GLY A C 1
ATOM 1042 O O . GLY A 1 137 ? -7.423 7.219 7.949 1.00 98.38 137 GLY A O 1
ATOM 1043 N N . ASN A 1 138 ? -7.261 9.333 8.718 1.00 97.81 138 ASN A N 1
ATOM 1044 C CA . ASN A 1 138 ? -8.657 9.485 9.142 1.00 97.81 138 ASN A CA 1
ATOM 1045 C C . ASN A 1 138 ? -9.530 9.935 7.963 1.00 97.81 138 ASN A C 1
ATOM 1047 O O . ASN A 1 138 ? -9.298 11.011 7.420 1.00 97.81 138 ASN A O 1
ATOM 1051 N N . ASN A 1 139 ? -10.563 9.163 7.610 1.00 97.12 139 ASN A N 1
ATOM 1052 C CA . ASN A 1 139 ? -11.577 9.540 6.610 1.00 97.12 139 ASN A CA 1
ATOM 1053 C C . ASN A 1 139 ? -10.992 9.980 5.249 1.00 97.12 139 ASN A C 1
ATOM 1055 O O . ASN A 1 139 ? -11.480 10.915 4.616 1.00 97.12 139 ASN A O 1
ATOM 1059 N N . VAL A 1 140 ? -9.918 9.314 4.815 1.00 97.56 140 VAL A N 1
ATOM 1060 C CA . VAL A 1 140 ? -9.177 9.634 3.580 1.00 97.56 140 VAL A CA 1
ATOM 1061 C C . VAL A 1 140 ? -9.549 8.744 2.388 1.00 97.56 140 VAL A C 1
ATOM 1063 O O . VAL A 1 140 ? -9.020 8.926 1.290 1.00 97.56 140 VAL A O 1
ATOM 1066 N N . GLY A 1 141 ? -10.437 7.761 2.572 1.00 97.00 141 GLY A N 1
ATOM 1067 C CA . GLY A 1 141 ? -10.704 6.746 1.556 1.00 97.00 141 GLY A CA 1
ATOM 1068 C C . GLY A 1 141 ? -9.432 5.991 1.149 1.00 97.00 141 GLY A C 1
ATOM 1069 O O . GLY A 1 141 ? -8.564 5.744 1.981 1.00 97.00 141 GLY A O 1
ATOM 1070 N N . GLY A 1 142 ? -9.330 5.603 -0.126 1.00 96.69 142 GLY A N 1
ATOM 1071 C CA . GLY A 1 142 ? -8.213 4.821 -0.681 1.00 96.69 142 GLY A CA 1
ATOM 1072 C C . GLY A 1 142 ? -7.128 5.615 -1.419 1.00 96.69 142 GLY A C 1
ATOM 1073 O O . GLY A 1 142 ? -6.313 5.002 -2.105 1.00 96.69 142 GLY A O 1
ATOM 1074 N N . ASP A 1 143 ? -7.128 6.949 -1.341 1.00 96.56 143 ASP A N 1
ATOM 1075 C CA . ASP A 1 143 ? -6.134 7.794 -2.017 1.00 96.56 143 ASP A CA 1
ATOM 1076 C C . ASP A 1 143 ? -4.912 8.041 -1.108 1.00 96.56 143 ASP A C 1
ATOM 1078 O O . ASP A 1 143 ? -5.032 8.759 -0.113 1.00 96.56 143 ASP A O 1
ATOM 1082 N N . PRO A 1 144 ? -3.718 7.503 -1.426 1.00 97.69 144 PRO A N 1
ATOM 1083 C CA . PRO A 1 144 ? -2.518 7.717 -0.619 1.00 97.69 144 PRO A CA 1
ATOM 1084 C C . PRO A 1 144 ? -1.946 9.143 -0.728 1.00 97.69 144 PRO A C 1
ATOM 1086 O O . PRO A 1 144 ? -0.964 9.457 -0.051 1.00 97.69 144 PRO A O 1
ATOM 1089 N N . PHE A 1 145 ? -2.514 10.012 -1.567 1.00 97.25 145 PHE A N 1
ATOM 1090 C CA . PHE A 1 145 ? -2.172 11.436 -1.625 1.00 97.25 145 PHE A CA 1
ATOM 1091 C C . PHE A 1 145 ? -3.129 12.330 -0.845 1.00 97.25 145 PHE A C 1
ATOM 1093 O O . PHE A 1 145 ? -2.890 13.538 -0.757 1.00 97.25 145 PHE A O 1
ATOM 1100 N N . ALA A 1 146 ? -4.175 11.758 -0.249 1.00 97.69 146 ALA A N 1
ATOM 1101 C CA . ALA A 1 146 ? -5.083 12.509 0.593 1.00 97.69 146 ALA A CA 1
ATOM 1102 C C . ALA A 1 146 ? -4.319 13.203 1.743 1.00 97.69 146 ALA A C 1
ATOM 1104 O O . ALA A 1 146 ? -3.410 12.618 2.349 1.00 97.69 146 ALA A O 1
ATOM 1105 N N . PRO A 1 147 ? -4.663 14.461 2.066 1.00 94.94 147 PRO A N 1
ATOM 1106 C CA . PRO A 1 147 ? -4.070 15.144 3.205 1.00 94.94 147 PRO A CA 1
ATOM 1107 C C . PRO A 1 147 ? -4.466 14.443 4.514 1.00 94.94 147 PRO A C 1
ATOM 1109 O O . PRO A 1 147 ? -5.540 13.861 4.618 1.00 94.94 147 PRO A O 1
ATOM 1112 N N . GLY A 1 148 ? -3.612 14.534 5.536 1.00 90.56 148 GLY A N 1
ATOM 1113 C CA . GLY A 1 148 ? -3.921 14.001 6.872 1.00 90.56 148 GLY A CA 1
ATOM 1114 C C . GLY A 1 148 ? -3.544 12.534 7.101 1.00 90.56 148 GLY A C 1
ATOM 1115 O O . GLY A 1 148 ? -3.890 11.978 8.140 1.00 90.56 148 GLY A O 1
ATOM 1116 N N . ILE A 1 149 ? -2.803 11.910 6.180 1.00 98.50 149 ILE A N 1
ATOM 1117 C CA . ILE A 1 149 ? -2.189 10.600 6.425 1.00 98.50 149 ILE A CA 1
ATOM 1118 C C . ILE A 1 149 ? -0.918 10.781 7.264 1.00 98.50 149 ILE A C 1
ATOM 1120 O O . ILE A 1 149 ? 0.004 11.508 6.879 1.00 98.50 149 ILE A O 1
ATOM 1124 N N . VAL A 1 150 ? -0.849 10.088 8.399 1.00 98.62 150 VAL A N 1
ATOM 1125 C CA . VAL A 1 150 ? 0.362 9.957 9.210 1.00 98.62 150 VAL A CA 1
ATOM 1126 C C . VAL A 1 150 ? 1.187 8.811 8.641 1.00 98.62 150 VAL A C 1
ATOM 1128 O O . VAL A 1 150 ? 0.727 7.672 8.578 1.00 98.62 150 VAL A O 1
ATOM 1131 N N . TRP A 1 151 ? 2.412 9.118 8.222 1.00 98.69 151 TRP A N 1
ATOM 1132 C CA . TRP A 1 151 ? 3.322 8.164 7.595 1.00 98.69 151 TRP A CA 1
ATOM 1133 C C . TRP A 1 151 ? 4.441 7.741 8.546 1.00 98.69 151 TRP A C 1
ATOM 1135 O O . TRP A 1 151 ? 4.978 8.558 9.295 1.00 98.69 151 TRP A O 1
ATOM 1145 N N . SER A 1 152 ? 4.851 6.477 8.460 1.00 98.75 152 SER A N 1
ATOM 1146 C CA . SER A 1 152 ? 6.136 6.028 8.984 1.00 98.75 152 SER A CA 1
ATOM 1147 C C . SER A 1 152 ? 7.291 6.670 8.209 1.00 98.75 152 SER A C 1
ATOM 1149 O O . SER A 1 152 ? 7.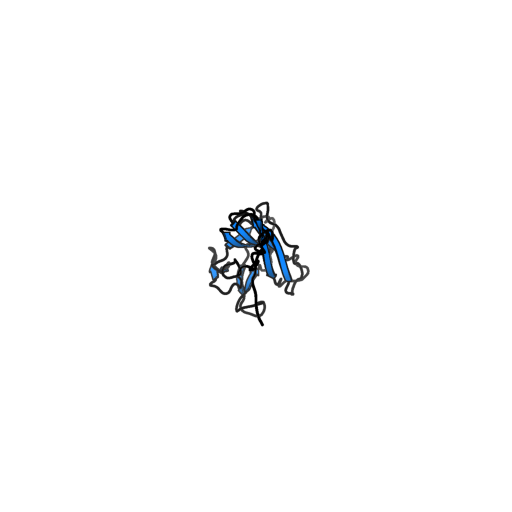124 7.172 7.092 1.00 98.75 152 SER A O 1
ATOM 1151 N N . ASN A 1 153 ? 8.504 6.553 8.753 1.00 98.25 153 ASN A N 1
ATOM 1152 C CA . ASN A 1 153 ? 9.709 6.738 7.949 1.00 98.25 153 ASN A CA 1
ATOM 1153 C C . ASN A 1 153 ? 9.722 5.754 6.769 1.00 98.25 153 ASN A C 1
ATOM 1155 O O . ASN A 1 153 ? 9.142 4.664 6.840 1.00 98.25 153 ASN A O 1
ATOM 1159 N N . TRP A 1 154 ? 10.421 6.137 5.706 1.00 98.31 154 TRP A N 1
ATOM 1160 C CA . TRP A 1 154 ? 10.700 5.261 4.577 1.00 98.31 154 TRP A CA 1
ATOM 1161 C C . TRP A 1 154 ? 11.619 4.104 4.988 1.00 98.31 154 TRP A C 1
ATOM 1163 O O . TRP A 1 154 ? 12.686 4.328 5.559 1.00 98.31 154 TRP A O 1
ATOM 1173 N N . ALA A 1 155 ? 11.234 2.872 4.655 1.00 98.12 155 ALA A N 1
ATOM 1174 C CA . ALA A 1 155 ? 12.164 1.755 4.544 1.00 98.12 155 ALA A CA 1
ATOM 1175 C C . ALA A 1 155 ? 12.856 1.817 3.185 1.00 98.12 155 ALA A C 1
ATOM 1177 O O . ALA A 1 155 ? 12.194 1.831 2.151 1.00 98.12 155 ALA A O 1
ATOM 1178 N N . THR A 1 156 ? 14.184 1.804 3.203 1.00 96.62 156 THR A N 1
ATOM 1179 C CA . THR A 1 156 ? 15.042 1.808 2.007 1.00 96.62 156 THR A CA 1
ATOM 1180 C C . THR A 1 156 ? 16.032 0.643 1.995 1.00 96.62 156 THR A C 1
ATOM 1182 O O . THR A 1 156 ? 16.719 0.418 1.001 1.00 96.62 156 THR A O 1
ATOM 1185 N N . ASN A 1 157 ? 16.118 -0.122 3.090 1.00 95.25 157 ASN A N 1
ATOM 1186 C CA . ASN A 1 157 ? 17.034 -1.252 3.186 1.00 95.25 157 ASN A CA 1
ATOM 1187 C C . ASN A 1 157 ? 16.547 -2.393 2.291 1.00 95.25 157 ASN A C 1
ATOM 1189 O O . ASN A 1 157 ? 15.602 -3.113 2.633 1.00 95.25 157 ASN A O 1
ATOM 1193 N N . ALA A 1 158 ? 17.219 -2.553 1.155 1.00 94.88 158 ALA A N 1
ATOM 1194 C CA . ALA A 1 158 ? 16.998 -3.658 0.242 1.00 94.88 158 ALA A CA 1
ATOM 1195 C C . ALA A 1 158 ? 17.519 -4.984 0.813 1.00 94.88 158 ALA A C 1
ATOM 1197 O O . ALA A 1 158 ? 18.460 -5.026 1.606 1.00 94.88 158 ALA A O 1
ATOM 1198 N N . ASN A 1 159 ? 16.918 -6.079 0.359 1.00 94.69 159 ASN A N 1
ATOM 1199 C CA . ASN A 1 159 ? 17.293 -7.460 0.657 1.00 94.69 159 ASN A CA 1
ATOM 1200 C C . ASN A 1 159 ? 17.237 -7.835 2.150 1.00 94.69 159 ASN A C 1
ATOM 1202 O O . ASN A 1 159 ? 17.886 -8.784 2.594 1.00 94.69 159 ASN A O 1
ATOM 1206 N N . ALA A 1 160 ? 16.418 -7.117 2.920 1.00 93.75 160 ALA A N 1
ATOM 1207 C CA . ALA A 1 160 ? 16.161 -7.378 4.327 1.00 93.75 160 ALA A CA 1
ATOM 1208 C C . ALA A 1 160 ? 14.691 -7.123 4.681 1.00 93.75 160 ALA A C 1
ATOM 1210 O O . ALA A 1 160 ? 14.000 -6.326 4.046 1.00 93.75 160 ALA A O 1
ATOM 1211 N N . TRP A 1 161 ? 14.224 -7.798 5.732 1.00 95.56 161 TRP A N 1
ATOM 1212 C CA . TRP A 1 161 ? 12.914 -7.534 6.319 1.00 95.56 161 TRP A CA 1
ATOM 1213 C C . TRP A 1 161 ? 12.961 -6.270 7.173 1.00 95.56 161 TRP A C 1
ATOM 1215 O O . TRP A 1 161 ? 13.734 -6.192 8.127 1.00 95.56 161 TRP A O 1
ATOM 1225 N N . ASN A 1 162 ? 12.078 -5.325 6.874 1.00 96.69 162 ASN A N 1
ATOM 1226 C CA . ASN A 1 162 ? 11.890 -4.094 7.625 1.00 96.69 162 ASN A CA 1
ATOM 1227 C C . ASN A 1 162 ? 10.526 -4.146 8.316 1.00 96.69 162 ASN A C 1
ATOM 1229 O O . ASN A 1 162 ? 9.521 -4.401 7.655 1.00 96.69 162 ASN A O 1
ATOM 1233 N N . ASN A 1 163 ? 10.488 -3.906 9.626 1.00 97.19 163 ASN A N 1
ATOM 1234 C CA . ASN A 1 163 ? 9.231 -3.711 10.343 1.00 97.19 163 ASN A CA 1
ATOM 1235 C C . ASN A 1 163 ? 8.929 -2.217 10.393 1.00 97.19 163 ASN A C 1
ATOM 1237 O O . ASN A 1 163 ? 9.685 -1.456 10.999 1.00 97.19 163 ASN A O 1
ATOM 1241 N N . LEU A 1 164 ? 7.847 -1.807 9.750 1.00 98.56 164 LEU A N 1
ATOM 1242 C CA . LEU A 1 164 ? 7.361 -0.438 9.780 1.00 98.56 164 LEU A CA 1
ATOM 1243 C C . LEU A 1 164 ? 6.229 -0.333 10.788 1.00 98.56 164 LEU A C 1
ATOM 1245 O O . LEU A 1 164 ? 5.381 -1.217 10.853 1.00 98.56 164 LEU A O 1
ATOM 1249 N N . THR A 1 165 ? 6.200 0.761 11.542 1.00 98.38 165 THR A N 1
ATOM 1250 C CA . THR A 1 165 ? 5.156 1.048 12.531 1.00 98.38 165 THR A CA 1
ATOM 1251 C C . THR A 1 165 ? 4.735 2.505 12.442 1.00 98.38 165 THR A C 1
ATOM 1253 O O . THR A 1 165 ? 5.583 3.374 12.226 1.00 98.38 165 THR A O 1
ATOM 1256 N N . VAL A 1 166 ? 3.452 2.780 12.658 1.00 98.06 166 VAL A N 1
ATOM 1257 C CA . VAL A 1 166 ? 2.920 4.141 12.785 1.00 98.06 166 VAL A CA 1
ATOM 1258 C C . VAL A 1 166 ? 1.755 4.152 13.770 1.00 98.06 166 VAL A C 1
ATOM 1260 O O . VAL A 1 166 ? 1.009 3.174 13.858 1.00 98.06 166 VAL A O 1
ATOM 1263 N N . ASP A 1 167 ? 1.613 5.259 14.493 1.00 97.62 167 ASP A N 1
ATOM 1264 C CA . ASP A 1 167 ? 0.514 5.493 15.425 1.00 97.62 167 ASP A CA 1
ATOM 1265 C C . ASP A 1 167 ? -0.365 6.642 14.914 1.00 97.62 167 ASP A C 1
ATOM 1267 O O . ASP A 1 167 ? 0.140 7.618 14.356 1.00 97.62 167 ASP A O 1
ATOM 1271 N N . LEU A 1 168 ? -1.675 6.535 15.124 1.00 97.69 168 LEU A N 1
ATOM 1272 C CA . LEU A 1 168 ? -2.662 7.561 14.788 1.00 97.69 168 LEU A CA 1
ATOM 1273 C C . LEU A 1 168 ? -3.728 7.624 15.885 1.00 97.69 168 LEU A C 1
ATOM 1275 O O . LEU A 1 168 ? -4.247 6.592 16.307 1.00 97.69 168 LEU A O 1
ATOM 1279 N N . THR A 1 169 ? -4.103 8.831 16.303 1.00 97.75 169 THR A N 1
ATOM 1280 C CA . THR A 1 169 ? -5.334 9.039 17.075 1.00 97.75 169 THR A CA 1
ATOM 1281 C C . THR A 1 169 ? -6.483 9.268 16.101 1.00 97.75 169 THR A C 1
ATOM 1283 O O . THR A 1 169 ? -6.421 10.168 15.263 1.00 97.75 169 THR A O 1
ATOM 1286 N N . ALA A 1 170 ? -7.516 8.438 16.188 1.00 97.06 170 ALA A N 1
ATOM 1287 C CA . ALA A 1 170 ? -8.641 8.493 15.273 1.00 97.06 170 ALA A CA 1
ATOM 1288 C C . ALA A 1 170 ? -9.575 9.671 15.574 1.00 97.06 170 ALA A C 1
ATOM 1290 O O . ALA A 1 170 ? -9.927 9.907 16.731 1.00 97.06 170 ALA A O 1
ATOM 1291 N N . ASP A 1 171 ? -10.058 10.337 14.527 1.00 95.75 171 ASP A N 1
ATOM 1292 C CA . ASP A 1 171 ? -11.056 11.417 14.638 1.00 95.75 171 ASP A CA 1
ATOM 1293 C C . ASP A 1 171 ? -12.503 10.886 14.651 1.00 95.75 171 ASP A C 1
ATOM 1295 O O . ASP A 1 171 ? -13.463 11.638 14.809 1.00 95.75 171 ASP A O 1
ATOM 1299 N N . GLY A 1 172 ? -12.656 9.566 14.525 1.00 93.94 172 GLY A N 1
ATOM 1300 C CA . GLY A 1 172 ? -13.931 8.879 14.362 1.00 93.94 172 GLY A CA 1
ATOM 1301 C C . GLY A 1 172 ? -14.271 8.602 12.898 1.00 93.94 172 GLY A C 1
ATOM 1302 O O . GLY A 1 172 ? -13.759 9.261 11.995 1.00 93.94 172 GLY A O 1
ATOM 1303 N N . GLY A 1 173 ? -15.150 7.626 12.669 1.00 96.44 173 GLY A N 1
ATOM 1304 C CA . GLY A 1 173 ? -15.568 7.225 11.323 1.00 96.44 173 GLY A CA 1
ATOM 1305 C C . GLY A 1 173 ? -14.716 6.077 10.798 1.00 96.44 173 GLY A C 1
ATOM 1306 O O . GLY A 1 173 ? -14.793 4.970 11.334 1.00 96.44 173 GLY A O 1
ATOM 1307 N N . GLU A 1 174 ? -13.928 6.321 9.757 1.00 97.25 174 GLU A N 1
ATOM 1308 C CA . GLU A 1 174 ? -13.040 5.321 9.160 1.00 97.25 174 GLU A CA 1
ATOM 1309 C C . GLU A 1 174 ? -11.561 5.692 9.298 1.00 97.25 174 GLU A C 1
ATOM 1311 O O . GLU A 1 174 ? -11.179 6.865 9.275 1.00 97.25 174 GLU A O 1
ATOM 1316 N N . VAL A 1 175 ? -10.721 4.665 9.409 1.00 98.25 175 VAL A N 1
ATOM 1317 C CA . VAL A 1 175 ? -9.266 4.793 9.318 1.00 98.25 175 VAL A CA 1
ATOM 1318 C C . VAL A 1 175 ? -8.763 3.907 8.193 1.00 98.25 175 VAL A C 1
ATOM 1320 O O . VAL A 1 175 ? -9.068 2.715 8.154 1.00 98.25 175 VAL A O 1
ATOM 1323 N N . THR A 1 176 ? -7.959 4.473 7.300 1.00 98.75 176 THR A N 1
ATOM 1324 C CA . THR A 1 176 ? -7.345 3.722 6.206 1.00 98.75 176 THR A CA 1
ATOM 1325 C C . THR A 1 176 ? -5.905 3.372 6.541 1.00 98.75 176 THR A C 1
ATOM 1327 O O . THR A 1 176 ? -5.098 4.248 6.847 1.00 98.75 176 THR A O 1
ATOM 1330 N N . PHE A 1 177 ? -5.580 2.086 6.448 1.00 98.69 177 PHE A N 1
ATOM 1331 C CA . PHE A 1 177 ? -4.222 1.553 6.477 1.00 98.69 177 PHE A CA 1
ATOM 1332 C C . PHE A 1 177 ? -3.653 1.511 5.062 1.00 98.69 177 PHE A C 1
ATOM 1334 O O . PHE A 1 177 ? -4.296 0.956 4.174 1.00 98.69 177 PHE A O 1
ATOM 1341 N N . PHE A 1 178 ? -2.442 2.032 4.865 1.00 98.81 178 PHE A N 1
ATOM 1342 C CA . PHE A 1 178 ? -1.746 2.053 3.576 1.00 98.81 178 PHE A CA 1
ATOM 1343 C C . PHE A 1 178 ? -0.372 1.398 3.664 1.00 98.81 178 PHE A C 1
ATOM 1345 O O . PHE A 1 178 ? 0.433 1.755 4.521 1.00 98.81 178 PHE A O 1
ATOM 1352 N N . VAL A 1 179 ? -0.042 0.544 2.699 1.00 98.69 179 VAL A N 1
ATOM 1353 C CA . VAL A 1 179 ? 1.351 0.244 2.338 1.00 98.69 179 VAL A CA 1
ATOM 1354 C C . VAL A 1 179 ? 1.624 0.962 1.027 1.00 98.69 179 VAL A C 1
ATOM 1356 O O . VAL A 1 179 ? 0.929 0.711 0.044 1.00 98.69 179 VAL A O 1
ATOM 1359 N N . TYR A 1 180 ? 2.579 1.886 1.019 1.00 98.69 180 TYR A N 1
ATOM 1360 C CA . TYR A 1 180 ? 2.878 2.765 -0.113 1.00 98.69 180 TYR A CA 1
ATOM 1361 C C . TYR A 1 180 ? 4.319 2.558 -0.578 1.00 98.69 180 TYR A C 1
ATOM 1363 O O . TYR A 1 180 ? 5.226 2.561 0.258 1.00 98.69 180 TYR A O 1
ATOM 1371 N N . ALA A 1 181 ? 4.514 2.382 -1.884 1.00 96.94 181 ALA A N 1
ATOM 1372 C CA . ALA A 1 181 ? 5.793 2.078 -2.523 1.00 96.94 181 ALA A CA 1
ATOM 1373 C C . ALA A 1 181 ? 5.971 2.888 -3.812 1.00 96.94 181 ALA A C 1
ATOM 1375 O O . ALA A 1 181 ? 4.997 2.950 -4.598 1.00 96.94 181 ALA A O 1
#

Radius of gyration: 24.47 Å; chains: 1; bounding box: 43×34×103 Å

Secondary structure (DSSP, 8-state):
----------S-------------PPP--SSSTTS-S-EEESSSTTBEEETTSEEEEE--S-SSTTTTPPPEEEEE-SS--SSSS-EEEEE-SSS--EEEEEEEEEEEPTT-EEEEEEEEEB-S-TTS---BEEEEEES-TT-TTSTTEEEPPPB--BTSEEEEEEEEE--SEEEEEEEE-

Foldseek 3Di:
DDDDDDDDDDDDPPPPPPPPPPPDDDDDLADPQQQQADWDDPPDPFATGHPSKDKDWDCPPPPDPQEADDKGWDWDQDDPGDDDRTDIDIDDDSHDHKMKMKHKRWFDDAQDKDKDKDKDAAADDLPPQDKKKKWKAEPQPPDPPGPGIDIWDIDSDHPDIDMHMDIDGYRGTIMMIMIID